Protein AF-X1NTI4-F1 (afdb_monomer_lite)

Organism: NCBI:txid412755

Structure (mmCIF, N/CA/C/O backbone):
data_AF-X1NTI4-F1
#
_entry.id   AF-X1NTI4-F1
#
loop_
_atom_site.group_PDB
_atom_site.id
_atom_site.type_symbol
_atom_site.label_atom_id
_atom_site.label_alt_id
_atom_site.label_comp_id
_atom_site.label_asym_id
_atom_site.label_entity_id
_atom_site.label_seq_id
_atom_site.pdbx_PDB_ins_code
_atom_site.Cartn_x
_atom_site.Cartn_y
_atom_site.Cartn_z
_atom_site.occupancy
_atom_site.B_iso_or_equiv
_atom_site.auth_seq_id
_atom_site.auth_comp_id
_atom_site.auth_asym_id
_atom_site.auth_atom_id
_atom_site.pdbx_PDB_model_num
ATOM 1 N N . MET A 1 1 ? -8.339 8.975 27.632 1.00 52.62 1 MET A N 1
ATOM 2 C CA . MET A 1 1 ? -8.937 9.213 26.294 1.00 52.62 1 MET A CA 1
ATOM 3 C C . MET A 1 1 ? -8.640 10.638 25.807 1.00 52.62 1 MET A C 1
ATOM 5 O O . MET A 1 1 ? -9.396 11.537 26.136 1.00 52.62 1 MET A O 1
ATOM 9 N N . LYS A 1 2 ? -7.557 10.871 25.044 1.00 55.66 2 LYS A N 1
ATOM 10 C CA . LYS A 1 2 ? -7.353 12.115 24.252 1.00 55.66 2 LYS A CA 1
ATOM 11 C C . LYS A 1 2 ? -6.677 11.883 22.882 1.00 55.66 2 LYS A C 1
ATOM 13 O O . LYS A 1 2 ? -6.464 12.829 22.139 1.00 55.66 2 LYS A O 1
ATOM 18 N N . ILE A 1 3 ? -6.396 10.628 22.502 1.00 59.41 3 ILE A N 1
ATOM 19 C CA . ILE A 1 3 ? -5.643 10.280 21.279 1.00 59.41 3 ILE A CA 1
ATOM 20 C C . ILE A 1 3 ? -6.343 10.752 19.988 1.00 59.41 3 ILE A C 1
ATOM 22 O O . ILE A 1 3 ? -5.694 11.196 19.048 1.00 59.41 3 ILE A O 1
ATOM 26 N N . ARG A 1 4 ? -7.685 10.728 19.963 1.00 61.25 4 ARG A N 1
ATOM 27 C CA . ARG A 1 4 ? -8.493 11.029 18.766 1.00 61.25 4 ARG A CA 1
ATOM 28 C C . ARG A 1 4 ? -8.397 12.497 18.334 1.00 61.25 4 ARG A C 1
ATOM 30 O O . ARG A 1 4 ? -8.528 12.793 17.152 1.00 61.25 4 ARG A O 1
ATOM 37 N N . THR A 1 5 ? -8.146 13.406 19.277 1.00 68.19 5 THR A N 1
ATOM 38 C CA . THR A 1 5 ? -8.023 14.843 18.997 1.00 68.19 5 THR A CA 1
ATOM 39 C C . THR A 1 5 ? -6.642 15.185 18.439 1.00 68.19 5 THR A C 1
ATOM 41 O O . THR A 1 5 ? -6.546 15.965 17.496 1.00 68.19 5 THR A O 1
ATOM 44 N N . TYR A 1 6 ? -5.583 14.547 18.948 1.00 73.50 6 TYR A N 1
ATOM 45 C CA . TYR A 1 6 ? -4.217 14.758 18.457 1.00 73.50 6 TYR A CA 1
ATOM 46 C C . TYR A 1 6 ? -4.008 14.198 17.044 1.00 73.50 6 TYR A C 1
ATOM 48 O O . TYR A 1 6 ? -3.340 14.835 16.235 1.00 73.50 6 TYR A O 1
ATOM 56 N N . LEU A 1 7 ? -4.644 13.066 16.711 1.00 78.81 7 LEU A N 1
ATOM 57 C CA . LEU A 1 7 ? -4.570 12.475 15.368 1.00 78.81 7 LEU A CA 1
ATOM 58 C C . LEU A 1 7 ? -5.095 13.417 14.279 1.00 78.81 7 LEU A C 1
ATOM 60 O O . LEU A 1 7 ? -4.473 13.5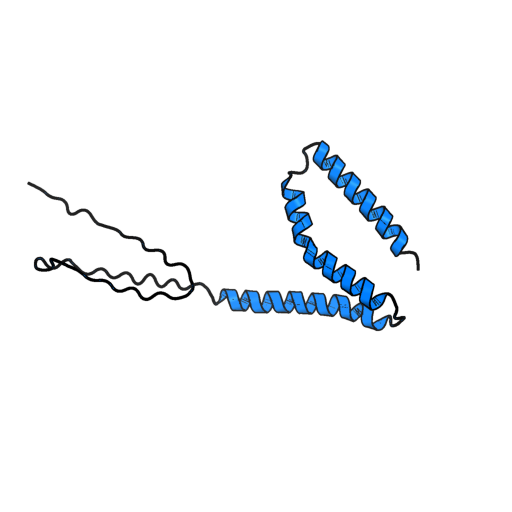41 13.229 1.00 78.81 7 LEU A O 1
ATOM 64 N N . ARG A 1 8 ? -6.198 14.134 14.536 1.00 79.69 8 ARG A N 1
ATOM 65 C CA . ARG A 1 8 ? -6.730 15.122 13.582 1.00 79.69 8 ARG A CA 1
ATOM 66 C C . ARG A 1 8 ? -5.741 16.256 13.317 1.00 79.69 8 ARG A C 1
ATOM 68 O O . ARG A 1 8 ? -5.551 16.624 12.164 1.00 79.69 8 ARG A O 1
ATOM 75 N N . GLY A 1 9 ? -5.102 16.777 14.365 1.00 84.00 9 GLY A N 1
ATOM 76 C CA . GLY A 1 9 ? -4.082 17.819 14.225 1.00 84.00 9 GLY A CA 1
ATOM 77 C C . GLY A 1 9 ? -2.861 17.331 13.445 1.00 84.00 9 GLY A C 1
ATOM 78 O O . GLY A 1 9 ? -2.423 17.998 12.514 1.00 84.00 9 GLY A O 1
ATOM 79 N N . ILE A 1 10 ? -2.368 16.132 13.764 1.00 85.94 10 ILE A N 1
ATOM 80 C CA . ILE A 1 10 ? -1.224 15.515 13.078 1.00 85.94 10 ILE A CA 1
ATOM 81 C C . ILE A 1 10 ? -1.498 15.299 11.586 1.00 85.94 10 ILE A C 1
ATOM 83 O O . ILE A 1 10 ? -0.628 15.590 10.771 1.00 85.94 10 ILE A O 1
ATOM 87 N N . ILE A 1 11 ? -2.699 14.844 11.213 1.00 85.00 11 ILE A N 1
ATOM 88 C CA . ILE A 1 11 ? -3.068 14.643 9.803 1.00 85.00 11 ILE A CA 1
ATOM 89 C C . ILE A 1 11 ? -3.032 15.969 9.033 1.00 85.00 11 ILE A C 1
ATOM 91 O O . ILE A 1 11 ? -2.499 16.012 7.928 1.00 85.00 11 ILE A O 1
ATOM 95 N N . ILE A 1 12 ? -3.551 17.054 9.617 1.00 88.31 12 ILE A N 1
ATOM 96 C CA . ILE A 1 12 ? -3.535 18.380 8.978 1.00 88.31 12 ILE A CA 1
ATOM 97 C C . ILE A 1 12 ? -2.101 18.898 8.828 1.00 88.31 12 ILE A C 1
ATOM 99 O O . ILE A 1 12 ? -1.750 19.416 7.771 1.00 88.31 12 ILE A O 1
ATOM 103 N N . ILE A 1 13 ? -1.264 18.726 9.855 1.00 89.56 13 ILE A N 1
ATOM 104 C CA . ILE A 1 13 ? 0.146 19.131 9.805 1.00 89.56 13 ILE A CA 1
ATOM 105 C C . ILE A 1 13 ? 0.887 18.352 8.710 1.00 89.56 13 ILE A C 1
ATOM 107 O O . ILE A 1 13 ? 1.548 18.965 7.875 1.00 89.56 13 ILE A O 1
ATOM 111 N N . LEU A 1 14 ? 0.741 17.023 8.665 1.00 86.94 14 LEU A N 1
ATOM 112 C CA . LEU A 1 14 ? 1.350 16.180 7.630 1.00 86.94 14 LEU A CA 1
ATOM 113 C C . LEU A 1 14 ? 0.895 16.586 6.227 1.00 86.94 14 LEU A C 1
ATOM 115 O O . LEU A 1 14 ? 1.723 16.722 5.328 1.00 86.94 14 LEU A O 1
ATOM 119 N N . LEU A 1 15 ? -0.403 16.832 6.046 1.00 88.94 15 LEU A N 1
ATOM 120 C CA . LEU A 1 15 ? -0.950 17.264 4.764 1.00 88.94 15 LEU A CA 1
ATOM 121 C C . LEU A 1 15 ? -0.382 18.625 4.334 1.00 88.94 15 LEU A C 1
ATOM 123 O O . LEU A 1 15 ? -0.017 18.795 3.173 1.00 88.94 15 LEU A O 1
ATOM 127 N N . GLY A 1 16 ? -0.252 19.571 5.269 1.00 89.62 16 GLY A N 1
ATOM 128 C CA . GLY A 1 16 ? 0.357 20.877 5.020 1.00 89.62 16 GLY A CA 1
ATOM 129 C C . GLY A 1 16 ? 1.830 20.782 4.618 1.00 89.62 16 GLY A C 1
ATOM 130 O O . GLY A 1 16 ? 2.249 21.444 3.672 1.00 89.62 16 GLY A O 1
ATOM 131 N N . VAL A 1 17 ? 2.603 19.914 5.277 1.00 90.81 17 VAL A N 1
ATOM 132 C CA . VAL A 1 17 ? 4.016 19.675 4.937 1.00 90.81 17 VAL A CA 1
ATOM 133 C C . VAL A 1 17 ? 4.156 19.060 3.542 1.00 90.81 17 VAL A C 1
ATOM 135 O O . VAL A 1 17 ? 4.994 19.511 2.762 1.00 90.81 17 VAL A O 1
ATOM 138 N N . ILE A 1 18 ? 3.317 18.078 3.194 1.00 85.25 18 ILE A N 1
ATOM 139 C CA . ILE A 1 18 ? 3.320 17.443 1.864 1.00 85.25 18 ILE A CA 1
ATOM 140 C C . ILE A 1 18 ? 2.958 18.462 0.775 1.00 85.25 18 ILE A C 1
ATOM 142 O O . ILE A 1 18 ? 3.631 18.532 -0.253 1.00 85.25 18 ILE A O 1
ATOM 146 N N . LEU A 1 19 ? 1.934 19.288 1.008 1.00 86.88 19 LEU A N 1
ATOM 147 C CA . LEU A 1 19 ? 1.536 20.353 0.082 1.00 86.88 19 LEU A CA 1
ATOM 148 C C . LEU A 1 19 ? 2.645 21.390 -0.116 1.00 86.88 19 LEU A C 1
ATOM 150 O O . LEU A 1 19 ? 2.906 21.797 -1.249 1.00 86.88 19 LEU A O 1
ATOM 154 N N . LEU A 1 20 ? 3.322 21.782 0.963 1.00 90.62 20 LEU A N 1
ATOM 155 C CA . LEU A 1 20 ? 4.431 22.728 0.909 1.00 90.62 20 LEU A CA 1
ATOM 156 C C . LEU A 1 20 ? 5.620 22.151 0.126 1.00 90.62 20 LEU A C 1
ATOM 158 O O . LEU A 1 20 ? 6.140 22.800 -0.778 1.00 90.62 20 LEU A O 1
ATOM 162 N N . ALA A 1 21 ? 6.007 20.905 0.404 1.00 85.50 21 ALA A N 1
ATOM 163 C CA . ALA A 1 21 ? 7.083 20.223 -0.314 1.00 85.50 21 ALA A CA 1
ATOM 164 C C . ALA A 1 21 ? 6.756 19.994 -1.804 1.00 85.50 21 ALA A C 1
ATOM 166 O O . ALA A 1 21 ? 7.642 20.070 -2.656 1.00 85.50 21 ALA A O 1
ATOM 167 N N . ASN A 1 22 ? 5.482 19.786 -2.145 1.00 84.06 22 ASN A N 1
ATOM 168 C CA . ASN A 1 22 ? 5.028 19.740 -3.533 1.00 84.06 22 ASN A CA 1
ATOM 169 C C . ASN A 1 22 ? 5.094 21.119 -4.221 1.00 84.06 22 ASN A C 1
ATOM 171 O O . ASN A 1 22 ? 5.446 21.210 -5.397 1.00 84.06 22 ASN A O 1
ATOM 175 N N . ASN A 1 23 ? 4.798 22.206 -3.498 1.00 86.81 23 ASN A N 1
ATOM 176 C CA . ASN A 1 23 ? 4.916 23.568 -4.027 1.00 86.81 23 ASN A CA 1
ATOM 177 C C . ASN A 1 23 ? 6.370 23.927 -4.377 1.00 86.81 23 ASN A C 1
ATOM 179 O O . ASN A 1 23 ? 6.613 24.504 -5.432 1.00 86.81 23 ASN A O 1
ATOM 183 N N . PHE A 1 24 ? 7.334 23.482 -3.569 1.00 89.06 24 PHE A N 1
ATOM 184 C CA . PHE A 1 24 ? 8.764 23.626 -3.860 1.00 89.06 24 PHE A CA 1
ATOM 185 C C . PHE A 1 24 ? 9.287 22.686 -4.964 1.00 89.06 24 PHE A C 1
ATOM 187 O O . PHE A 1 24 ? 10.492 22.644 -5.194 1.00 89.06 24 PHE A O 1
ATOM 194 N N . GLN A 1 25 ? 8.414 21.917 -5.633 1.00 81.00 25 GLN A N 1
ATOM 195 C CA . GLN A 1 25 ? 8.782 20.901 -6.634 1.00 81.00 25 GLN A CA 1
ATOM 196 C C . GLN A 1 25 ? 9.758 19.832 -6.098 1.00 81.00 25 GLN A C 1
ATOM 198 O O . GLN A 1 25 ? 10.406 19.131 -6.870 1.00 81.00 25 GLN A O 1
ATOM 203 N N . ILE A 1 26 ? 9.849 19.681 -4.771 1.00 81.81 26 ILE A N 1
ATOM 204 C CA . ILE A 1 26 ? 10.695 18.675 -4.111 1.00 81.81 26 ILE A CA 1
ATOM 205 C C . ILE A 1 26 ? 10.051 17.289 -4.240 1.00 81.81 26 ILE A C 1
ATOM 207 O O . ILE A 1 26 ? 10.742 16.284 -4.388 1.00 81.81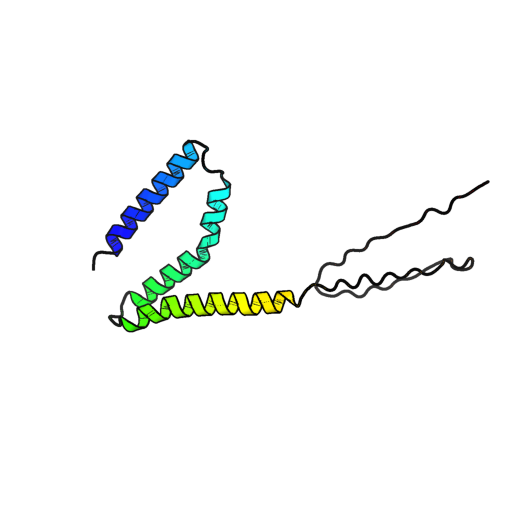 26 ILE A O 1
ATOM 211 N N . LEU A 1 27 ? 8.718 17.230 -4.187 1.00 77.50 27 LEU A N 1
ATOM 212 C CA . LEU A 1 27 ? 7.947 16.003 -4.365 1.00 77.50 27 LEU A CA 1
ATOM 213 C C . LEU A 1 27 ? 7.384 15.942 -5.784 1.00 77.50 27 LEU A C 1
ATOM 215 O O . LEU A 1 27 ? 6.742 16.883 -6.247 1.00 77.50 27 LEU A O 1
ATOM 219 N N . SER A 1 28 ? 7.594 14.810 -6.458 1.00 77.75 28 SER A N 1
ATOM 220 C CA . SER A 1 28 ? 6.949 14.547 -7.741 1.00 77.75 28 SER A CA 1
ATOM 221 C C . SER A 1 28 ? 5.466 14.237 -7.536 1.00 77.75 28 SER A C 1
ATOM 223 O O . SER A 1 28 ? 5.048 13.701 -6.505 1.00 77.75 28 SER A O 1
ATOM 225 N N . TRP A 1 29 ? 4.663 14.492 -8.568 1.00 79.31 29 TRP A N 1
ATOM 226 C CA . TRP A 1 29 ? 3.233 14.174 -8.564 1.00 79.31 29 TRP A CA 1
ATOM 227 C C . TRP A 1 29 ? 2.945 12.673 -8.344 1.00 79.31 29 TRP A C 1
ATOM 229 O O . TRP A 1 29 ? 1.859 12.306 -7.898 1.00 79.31 29 TRP A O 1
ATOM 239 N N . GLY A 1 30 ? 3.940 11.802 -8.563 1.00 79.62 30 GLY A N 1
ATOM 240 C CA . GLY A 1 30 ? 3.860 10.365 -8.290 1.00 79.62 30 GLY A CA 1
ATOM 241 C C . GLY A 1 30 ? 3.713 10.008 -6.806 1.00 79.62 30 GLY A C 1
ATOM 242 O O . GLY A 1 30 ? 3.159 8.958 -6.489 1.00 79.62 30 GLY A O 1
ATOM 243 N N . VAL A 1 31 ? 4.117 10.886 -5.884 1.00 80.81 31 VAL A N 1
ATOM 244 C CA . VAL A 1 31 ? 3.983 10.646 -4.435 1.00 80.81 31 VAL A CA 1
ATOM 245 C C . VAL A 1 31 ? 2.514 10.526 -4.021 1.00 80.81 31 VAL A C 1
ATOM 247 O O . VAL A 1 31 ? 2.183 9.703 -3.171 1.00 80.81 31 VAL A O 1
ATOM 250 N N . TRP A 1 32 ? 1.608 11.270 -4.662 1.00 82.81 32 TRP A N 1
ATOM 251 C CA . TRP A 1 32 ? 0.167 11.151 -4.413 1.00 82.81 32 TRP A CA 1
ATOM 252 C C . TRP A 1 32 ? -0.375 9.780 -4.806 1.00 82.81 32 TRP A C 1
ATOM 254 O O . TRP A 1 32 ? -1.212 9.230 -4.095 1.00 82.81 32 TRP A O 1
ATOM 264 N N . TYR A 1 33 ? 0.130 9.204 -5.899 1.00 83.25 33 TYR A N 1
ATOM 265 C CA . TYR A 1 33 ? -0.247 7.859 -6.321 1.00 83.25 33 TYR A CA 1
ATOM 266 C C . TYR A 1 33 ? 0.233 6.809 -5.314 1.00 83.25 33 TYR A C 1
ATOM 268 O O . TYR A 1 33 ? -0.544 5.944 -4.915 1.00 83.25 33 TYR A O 1
ATOM 276 N N . GLU A 1 34 ? 1.476 6.924 -4.840 1.00 82.38 34 GLU A N 1
ATOM 277 C CA . GLU A 1 34 ? 2.011 6.032 -3.807 1.00 82.38 34 GLU A CA 1
ATOM 278 C C . GLU A 1 34 ? 1.244 6.152 -2.484 1.00 82.38 34 GLU A C 1
ATOM 280 O O . GLU A 1 34 ? 0.898 5.136 -1.889 1.00 82.38 34 GLU A O 1
ATOM 285 N N . LEU A 1 35 ? 0.890 7.366 -2.048 1.00 82.69 35 LEU A N 1
ATOM 286 C CA . LEU A 1 35 ? 0.058 7.576 -0.857 1.00 82.69 35 LEU A CA 1
ATOM 287 C C . LEU A 1 35 ? -1.341 6.974 -1.020 1.00 82.69 35 LEU A C 1
ATOM 289 O O . LEU A 1 35 ? -1.850 6.329 -0.101 1.00 82.69 35 LEU A O 1
ATOM 293 N N . LEU A 1 36 ? -1.954 7.146 -2.193 1.00 85.94 36 LEU A N 1
ATOM 294 C CA . LEU A 1 36 ? -3.265 6.580 -2.482 1.00 85.94 36 LEU A CA 1
ATOM 295 C C . LEU A 1 36 ? -3.241 5.052 -2.477 1.00 85.94 36 LEU A C 1
ATOM 297 O O . LEU A 1 36 ? -4.227 4.480 -2.033 1.00 85.94 36 LEU A O 1
ATOM 301 N N . LYS A 1 37 ? -2.144 4.373 -2.847 1.00 87.50 37 LYS A N 1
ATOM 302 C CA . LYS A 1 37 ? -2.041 2.899 -2.739 1.00 87.50 37 LYS A CA 1
ATOM 303 C C . LYS A 1 37 ? -2.258 2.370 -1.318 1.00 87.50 37 LYS A C 1
ATOM 305 O O . LYS A 1 37 ? -2.654 1.218 -1.167 1.00 87.50 37 LYS A O 1
ATOM 310 N N . PHE A 1 38 ? -2.051 3.188 -0.284 1.00 82.12 38 PHE A N 1
ATOM 311 C CA . PHE A 1 38 ? -2.316 2.812 1.108 1.00 82.12 38 PHE A CA 1
ATOM 312 C C . PHE A 1 38 ? -3.800 2.919 1.505 1.00 82.12 38 PHE A C 1
ATOM 314 O O . PHE A 1 38 ? -4.144 2.651 2.659 1.00 82.12 38 PHE A O 1
ATOM 321 N N . TRP A 1 39 ? -4.709 3.233 0.573 1.00 88.12 39 TRP A N 1
ATOM 322 C CA . TRP A 1 39 ? -6.156 3.238 0.817 1.00 88.12 39 TRP A CA 1
ATOM 323 C C . TRP A 1 39 ? -6.706 1.956 1.485 1.00 88.12 39 TRP A C 1
ATOM 325 O O . TRP A 1 39 ? -7.551 2.103 2.373 1.00 88.12 39 TRP A O 1
ATOM 335 N N . PRO A 1 40 ? -6.233 0.720 1.187 1.00 82.00 40 PRO A N 1
ATOM 336 C CA . PRO A 1 40 ? -6.743 -0.481 1.849 1.00 82.00 40 PRO A CA 1
ATOM 337 C C . PRO A 1 40 ? -6.405 -0.481 3.341 1.00 82.00 40 PRO A C 1
ATOM 339 O O . PRO A 1 40 ? -7.226 -0.863 4.168 1.00 82.00 40 PRO A O 1
ATOM 342 N N . VAL A 1 41 ? -5.219 0.018 3.701 1.00 85.44 41 VAL A N 1
ATOM 343 C CA . VAL A 1 41 ? -4.773 0.142 5.096 1.00 85.44 41 VAL A CA 1
ATOM 344 C C . VAL A 1 41 ? -5.637 1.154 5.843 1.00 85.44 41 VAL A C 1
ATOM 346 O O . VAL A 1 41 ? -6.039 0.900 6.977 1.00 85.44 41 VAL A O 1
ATOM 349 N N . ILE A 1 42 ? -5.977 2.274 5.196 1.00 81.12 42 ILE A N 1
ATOM 350 C CA . ILE A 1 42 ? -6.882 3.281 5.765 1.00 81.12 42 ILE A CA 1
ATOM 351 C C . ILE A 1 42 ? -8.266 2.667 6.015 1.00 81.12 42 ILE A C 1
ATOM 353 O O . ILE A 1 42 ? -8.819 2.851 7.098 1.00 81.12 42 ILE A O 1
ATOM 357 N N . LEU A 1 43 ? -8.812 1.894 5.069 1.00 85.19 43 LEU A N 1
ATOM 358 C CA . LEU A 1 43 ? -10.097 1.212 5.255 1.00 85.19 43 LEU A CA 1
ATOM 359 C C . LEU A 1 43 ? -10.063 0.172 6.375 1.00 85.19 43 LEU A C 1
ATOM 361 O O . LEU A 1 43 ? -11.001 0.115 7.168 1.00 85.19 43 LEU A O 1
ATOM 365 N N . ILE A 1 44 ? -8.986 -0.609 6.480 1.00 82.00 44 ILE A N 1
ATOM 366 C CA . ILE A 1 44 ? -8.793 -1.567 7.575 1.00 82.00 44 ILE A CA 1
ATOM 367 C C . ILE A 1 44 ? -8.758 -0.823 8.916 1.00 82.00 44 ILE A C 1
ATOM 369 O O . ILE A 1 44 ? -9.488 -1.185 9.837 1.00 82.00 44 ILE A O 1
ATOM 373 N N . ALA A 1 45 ? -7.986 0.262 9.017 1.00 77.25 45 ALA A N 1
ATOM 374 C CA . ALA A 1 45 ? -7.895 1.070 10.231 1.00 77.25 45 ALA A CA 1
ATOM 375 C C . ALA A 1 45 ? -9.247 1.693 10.624 1.00 77.25 45 ALA A C 1
ATOM 377 O O . ALA A 1 45 ? -9.613 1.679 11.800 1.00 77.25 45 ALA A O 1
ATOM 378 N N . VAL A 1 46 ? -10.011 2.196 9.650 1.00 79.44 46 VAL A N 1
ATOM 379 C CA . VAL A 1 46 ? -11.361 2.738 9.872 1.00 79.44 46 VAL A CA 1
ATOM 380 C C . VAL A 1 46 ? -12.338 1.640 10.294 1.00 79.44 46 VAL A C 1
ATOM 382 O O . VAL A 1 46 ? -13.108 1.846 11.231 1.00 79.44 46 VAL A O 1
ATOM 385 N N . GLY A 1 47 ? -12.296 0.470 9.653 1.00 79.38 47 GLY A N 1
ATOM 386 C CA . GLY A 1 47 ? -13.124 -0.682 10.016 1.00 79.38 47 GLY A CA 1
ATOM 387 C C . GLY A 1 47 ? -12.853 -1.153 11.443 1.00 79.38 47 GLY A C 1
ATOM 388 O O . GLY A 1 47 ? -13.784 -1.399 12.208 1.00 79.38 47 GLY A O 1
ATOM 389 N N . ILE A 1 48 ? -11.582 -1.176 11.839 1.00 76.38 48 ILE A N 1
ATOM 390 C CA . ILE A 1 48 ? -11.152 -1.474 13.207 1.00 76.38 48 ILE A CA 1
ATOM 391 C C . ILE A 1 48 ? -11.659 -0.393 14.176 1.00 76.38 48 ILE A C 1
ATOM 393 O O . ILE A 1 48 ? -12.317 -0.743 15.155 1.00 76.38 48 ILE A O 1
ATOM 397 N N . ASP A 1 49 ? -11.449 0.906 13.913 1.00 72.56 49 ASP A N 1
ATOM 398 C CA . ASP A 1 49 ? -11.966 1.982 14.789 1.00 72.56 49 ASP A CA 1
ATOM 399 C C . ASP A 1 49 ? -13.489 1.882 14.951 1.00 72.56 49 ASP A C 1
ATOM 401 O O . ASP A 1 49 ? -14.000 2.089 16.049 1.00 72.56 49 ASP A O 1
ATOM 405 N N . LEU A 1 50 ? -14.214 1.506 13.890 1.00 76.19 50 LEU A N 1
ATOM 406 C CA . LEU A 1 50 ? -15.668 1.354 13.910 1.00 76.19 50 LEU A CA 1
ATOM 407 C C . LEU A 1 50 ? -16.122 0.174 14.779 1.00 76.19 50 LEU A C 1
ATOM 409 O O . LEU A 1 50 ? -17.035 0.340 15.592 1.00 76.19 50 LEU A O 1
ATOM 413 N N . ILE A 1 51 ? -15.471 -0.986 14.649 1.00 72.81 51 ILE A N 1
ATOM 414 C CA . ILE A 1 51 ? -15.762 -2.191 15.444 1.00 72.81 51 ILE A CA 1
ATOM 415 C C . ILE A 1 51 ? -15.437 -1.949 16.927 1.00 72.81 51 ILE A C 1
ATOM 417 O O . ILE A 1 51 ? -16.217 -2.310 17.811 1.00 72.81 51 ILE A O 1
ATOM 421 N N . PHE A 1 52 ? -14.319 -1.281 17.217 1.00 64.56 52 PHE A N 1
ATOM 422 C CA . PHE A 1 52 ? -13.844 -1.052 18.586 1.00 64.56 52 PHE A CA 1
ATOM 423 C C . PHE A 1 52 ? -14.388 0.215 19.244 1.00 64.56 52 PHE A C 1
ATOM 425 O O . PHE A 1 52 ? -14.168 0.429 20.436 1.00 64.56 52 PHE A O 1
ATOM 432 N N . ARG A 1 53 ? -15.179 1.021 18.525 1.00 62.25 53 ARG A N 1
ATOM 433 C CA . ARG A 1 53 ? -15.746 2.278 19.033 1.00 62.25 53 ARG A CA 1
ATOM 434 C C . ARG A 1 53 ? -16.611 2.113 20.288 1.00 62.25 53 ARG A C 1
ATOM 436 O O . ARG A 1 53 ? -16.842 3.099 20.986 1.00 62.25 53 ARG A O 1
ATOM 443 N N . LYS A 1 54 ? -17.123 0.905 20.554 1.00 58.53 54 LYS A N 1
ATOM 444 C CA . LYS A 1 54 ? -18.130 0.644 21.597 1.00 58.53 54 LYS A CA 1
ATOM 445 C C . LYS A 1 54 ? -17.732 -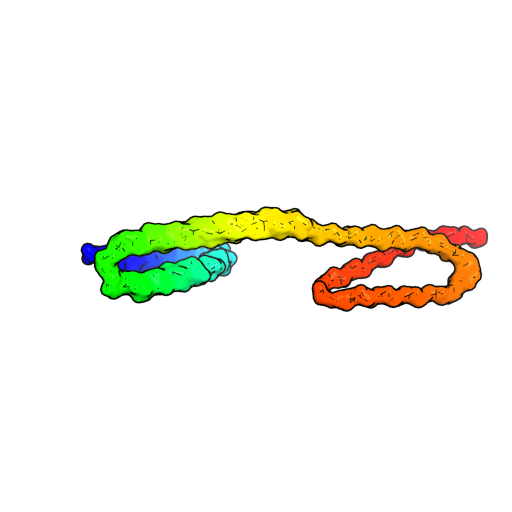0.390 22.661 1.00 58.53 54 LYS A C 1
ATOM 447 O O . LYS A 1 54 ? -18.508 -0.590 23.588 1.00 58.53 54 LYS A O 1
ATOM 452 N N . SER A 1 55 ? -16.567 -1.037 22.561 1.00 52.91 55 SER A N 1
ATOM 453 C CA . SER A 1 55 ? -16.182 -2.132 23.468 1.00 52.91 55 SER A CA 1
ATOM 454 C C . SER A 1 55 ? -15.014 -1.745 24.378 1.00 52.91 55 SER A C 1
ATOM 456 O O . SER A 1 55 ? -13.949 -1.375 23.892 1.00 52.91 55 SER A O 1
ATOM 458 N N . SER A 1 56 ? -15.187 -1.865 25.701 1.00 56.94 56 SER A N 1
ATOM 459 C CA . SER A 1 56 ? -14.127 -1.663 26.707 1.00 56.94 56 SER A CA 1
ATOM 460 C C . SER A 1 56 ? -13.238 -2.905 26.900 1.00 56.94 56 SER A C 1
ATOM 462 O O . SER A 1 56 ? -12.767 -3.176 28.004 1.00 56.94 56 SER A O 1
ATOM 464 N N . LEU A 1 57 ? -13.042 -3.704 25.852 1.00 56.41 57 LEU A N 1
ATOM 465 C CA . LEU A 1 57 ? -12.243 -4.926 25.912 1.00 56.41 57 LEU A CA 1
ATOM 466 C C . LEU A 1 57 ? -10.858 -4.661 25.320 1.00 56.41 57 LEU A C 1
ATOM 468 O O . LEU A 1 57 ? -10.594 -4.948 24.154 1.00 56.41 57 LEU A O 1
ATOM 472 N N . SER A 1 58 ? -9.962 -4.137 26.161 1.00 57.19 58 SER A N 1
ATOM 473 C CA . SER A 1 58 ? -8.551 -3.863 25.841 1.00 57.19 58 SER A CA 1
ATOM 474 C C . SER A 1 58 ? -7.790 -5.073 25.272 1.00 57.19 58 SER A C 1
ATOM 476 O O . SER A 1 58 ? -6.776 -4.902 24.605 1.00 57.19 58 SER A O 1
ATOM 478 N N . PHE A 1 59 ? -8.283 -6.299 25.483 1.00 57.72 59 PHE A N 1
ATOM 479 C CA . PHE A 1 59 ? -7.680 -7.528 24.958 1.00 57.72 59 PHE A CA 1
ATOM 480 C C . PHE A 1 59 ? -7.802 -7.670 23.428 1.00 57.72 59 PHE A C 1
ATOM 482 O O . PHE A 1 59 ? -6.870 -8.147 22.783 1.00 57.72 59 PHE A O 1
ATOM 489 N N . LEU A 1 60 ? -8.891 -7.197 22.804 1.00 56.19 60 LEU A N 1
ATOM 490 C CA . LEU A 1 60 ? -9.035 -7.288 21.340 1.00 56.19 60 LEU A CA 1
ATOM 491 C C . LEU A 1 60 ? -8.152 -6.275 20.589 1.00 56.19 60 LEU A C 1
ATOM 493 O O . LEU A 1 60 ? -7.949 -6.407 19.382 1.00 56.19 60 LEU A O 1
ATOM 497 N N . GLN A 1 61 ? -7.569 -5.301 21.290 1.00 60.53 61 GLN A N 1
ATOM 498 C CA . GLN A 1 61 ? -6.646 -4.331 20.702 1.00 60.53 61 GLN A CA 1
ATOM 499 C C . GLN A 1 61 ? -5.352 -4.995 20.191 1.00 60.53 61 GLN A C 1
ATOM 501 O O . GLN A 1 61 ? -4.716 -4.461 19.288 1.00 60.53 61 GLN A O 1
ATOM 506 N N . ILE A 1 62 ? -5.010 -6.181 20.715 1.00 65.19 62 ILE A N 1
ATOM 507 C CA . ILE A 1 62 ? -3.885 -7.030 20.279 1.00 65.19 62 ILE A CA 1
ATOM 508 C C . ILE A 1 62 ? -4.283 -7.950 19.115 1.00 65.19 62 ILE A C 1
ATOM 510 O O . ILE A 1 62 ? -3.439 -8.332 18.307 1.00 65.19 62 ILE A O 1
ATOM 514 N N . LEU A 1 63 ? -5.575 -8.255 18.962 1.00 71.19 63 LEU A N 1
ATOM 515 C CA . LEU A 1 63 ? -6.063 -9.083 17.860 1.00 71.19 63 LEU A CA 1
ATOM 516 C C . LEU A 1 63 ? -5.911 -8.366 16.511 1.00 71.19 63 LEU A C 1
ATOM 518 O O . LEU A 1 63 ? -5.598 -8.996 15.510 1.00 71.19 63 LEU A O 1
ATOM 522 N N . SER A 1 64 ? -6.059 -7.039 16.499 1.00 63.72 64 SER A N 1
ATOM 523 C CA . SER A 1 64 ? -5.844 -6.198 15.315 1.00 63.72 64 SER A CA 1
ATOM 524 C C . SER A 1 64 ? -4.424 -6.324 14.725 1.00 63.72 64 SER A C 1
ATOM 526 O O . SER A 1 64 ? -4.305 -6.759 13.577 1.00 63.72 64 SER A O 1
ATOM 528 N N . PRO A 1 65 ? -3.332 -6.039 15.468 1.00 74.62 65 PRO A N 1
ATOM 529 C CA . PRO A 1 65 ? -1.985 -6.237 14.947 1.00 74.62 65 PRO A CA 1
ATOM 530 C C . PRO A 1 65 ? -1.702 -7.712 14.643 1.00 74.62 65 PRO A C 1
ATOM 532 O O . PRO A 1 65 ? -0.997 -7.989 13.680 1.00 74.62 65 PRO A O 1
ATOM 535 N N . LEU A 1 66 ? -2.290 -8.660 15.383 1.00 81.19 66 LEU A N 1
ATOM 536 C CA . LEU A 1 66 ? -2.132 -10.089 15.105 1.00 81.19 66 LEU A CA 1
ATOM 537 C C . LEU A 1 66 ? -2.730 -10.490 13.747 1.00 81.19 66 LEU A C 1
ATOM 539 O O . LEU A 1 66 ? -2.094 -11.225 12.998 1.00 81.19 66 LEU A O 1
ATOM 543 N N . VAL A 1 67 ? -3.913 -9.975 13.398 1.00 82.56 67 VAL A N 1
ATOM 544 C CA . VAL A 1 67 ? -4.551 -10.206 12.091 1.00 82.56 67 VAL A CA 1
ATOM 545 C C . VAL A 1 67 ? -3.741 -9.562 10.971 1.00 82.56 67 VAL A C 1
ATOM 547 O O . VAL A 1 67 ? -3.574 -10.173 9.920 1.00 82.56 67 VAL A O 1
ATOM 550 N N . ILE A 1 68 ? -3.185 -8.369 11.196 1.00 76.94 68 ILE A N 1
ATOM 551 C CA . ILE A 1 68 ? -2.302 -7.707 10.225 1.00 76.94 68 ILE A CA 1
ATOM 552 C C . ILE A 1 68 ? -1.029 -8.538 10.007 1.00 76.94 68 ILE A C 1
ATOM 554 O O . ILE A 1 68 ? -0.655 -8.788 8.865 1.00 76.94 68 ILE A O 1
ATOM 558 N N . ILE A 1 69 ? -0.395 -9.025 11.078 1.00 85.88 69 ILE A N 1
ATOM 559 C CA . ILE A 1 69 ? 0.791 -9.892 10.999 1.00 85.88 69 ILE A CA 1
ATOM 560 C C . ILE A 1 69 ? 0.455 -11.216 10.300 1.00 85.88 69 ILE A C 1
ATOM 562 O O . ILE A 1 69 ? 1.214 -11.649 9.437 1.00 85.88 69 ILE A O 1
ATOM 566 N N . ALA A 1 70 ? -0.682 -11.838 10.617 1.00 88.06 70 ALA A N 1
ATOM 567 C CA . ALA A 1 70 ? -1.133 -13.071 9.975 1.00 88.06 70 ALA A CA 1
ATOM 568 C C . ALA A 1 70 ? -1.451 -12.865 8.485 1.00 88.06 70 ALA A C 1
ATOM 570 O O . ALA A 1 70 ? -1.097 -13.707 7.664 1.00 88.06 70 ALA A O 1
ATOM 571 N N . ALA A 1 71 ? -2.057 -11.733 8.118 1.00 85.31 71 ALA A N 1
ATOM 572 C CA . ALA A 1 71 ? -2.325 -11.376 6.729 1.00 85.31 71 ALA A CA 1
ATOM 573 C C . ALA A 1 71 ? -1.027 -11.124 5.948 1.00 85.31 71 ALA A C 1
ATOM 575 O O . ALA A 1 71 ? -0.887 -11.614 4.831 1.00 85.31 71 ALA A O 1
ATOM 576 N N . ILE A 1 72 ? -0.055 -10.422 6.545 1.00 85.75 72 ILE A N 1
ATOM 577 C CA . ILE A 1 72 ? 1.271 -10.202 5.947 1.00 85.75 72 ILE A CA 1
ATOM 578 C C . ILE A 1 72 ? 2.017 -11.535 5.802 1.00 85.75 72 ILE A C 1
ATOM 580 O O . ILE A 1 72 ? 2.516 -11.840 4.723 1.00 85.75 72 ILE A O 1
ATOM 584 N N . GLY A 1 73 ? 2.060 -12.354 6.855 1.00 88.94 73 GLY A N 1
ATOM 585 C CA . GLY A 1 73 ? 2.710 -13.666 6.836 1.00 88.94 73 GLY A CA 1
ATOM 586 C C . GLY A 1 73 ? 2.075 -14.619 5.823 1.00 88.94 73 GLY A C 1
ATOM 587 O O . GLY A 1 73 ? 2.789 -15.272 5.067 1.00 88.94 73 GLY A O 1
ATOM 588 N N . GLY A 1 74 ? 0.742 -14.641 5.746 1.00 86.44 74 GLY A N 1
ATOM 589 C CA . GLY A 1 74 ? -0.004 -15.403 4.747 1.00 86.44 74 GLY A CA 1
ATOM 590 C C . GLY A 1 74 ? 0.259 -14.913 3.325 1.00 86.44 74 GLY A C 1
ATOM 591 O O . GLY A 1 74 ? 0.532 -15.723 2.447 1.00 86.44 74 GLY A O 1
ATOM 592 N N . ALA A 1 75 ? 0.268 -13.598 3.098 1.00 81.19 75 ALA A N 1
ATOM 593 C CA . ALA A 1 75 ? 0.592 -13.024 1.794 1.00 81.19 75 ALA A CA 1
ATOM 594 C C . ALA A 1 75 ? 2.032 -13.342 1.360 1.00 81.19 75 ALA A C 1
ATOM 596 O O . ALA A 1 75 ? 2.257 -13.640 0.192 1.00 81.19 75 ALA A O 1
ATOM 597 N N . ILE A 1 76 ? 3.001 -13.331 2.283 1.0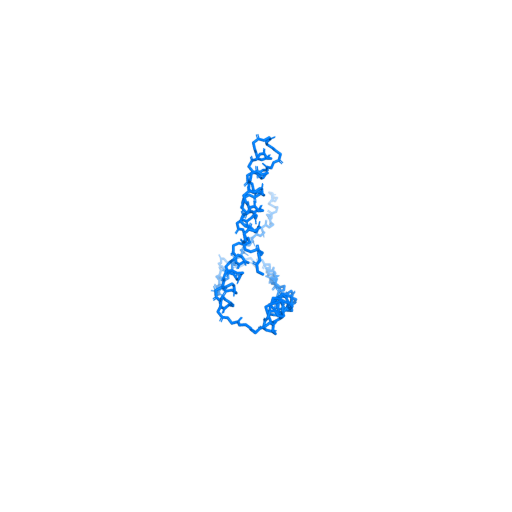0 84.25 76 ILE A N 1
ATOM 598 C CA . ILE A 1 76 ? 4.389 -13.727 1.999 1.00 84.25 76 ILE A CA 1
ATOM 599 C C . ILE A 1 76 ? 4.471 -15.227 1.699 1.00 84.25 76 ILE A C 1
ATOM 601 O O . ILE A 1 76 ? 5.117 -15.611 0.729 1.00 84.25 76 ILE A O 1
ATOM 605 N N . TYR A 1 77 ? 3.808 -16.073 2.490 1.00 84.00 77 TYR A N 1
ATOM 606 C CA . TYR A 1 77 ? 3.778 -17.522 2.275 1.00 84.00 77 TYR A CA 1
ATOM 607 C C . TYR A 1 77 ? 3.172 -17.886 0.913 1.00 84.00 77 TYR A C 1
ATOM 609 O O . TYR A 1 77 ? 3.760 -18.664 0.164 1.00 84.00 77 TYR A O 1
ATOM 617 N N . LEU A 1 78 ? 2.041 -17.269 0.562 1.00 76.31 78 LEU A N 1
ATOM 618 C CA . LEU A 1 78 ? 1.391 -17.454 -0.735 1.00 76.31 78 LEU A CA 1
ATOM 619 C C . LEU A 1 78 ? 2.225 -16.862 -1.879 1.00 76.31 78 LEU A C 1
ATOM 621 O O . LEU A 1 78 ? 2.380 -17.510 -2.901 1.00 76.31 78 LEU A O 1
ATOM 625 N N . SER A 1 79 ? 2.854 -15.699 -1.688 1.00 69.25 79 SER A N 1
ATOM 626 C CA . SER A 1 79 ? 3.763 -15.101 -2.678 1.00 69.25 79 SER A CA 1
ATOM 627 C C . SER A 1 79 ? 4.989 -15.979 -2.943 1.00 69.25 79 SER A C 1
ATOM 629 O O . SER A 1 79 ? 5.401 -16.123 -4.088 1.00 69.25 79 SER A O 1
ATOM 631 N N . GLN A 1 80 ? 5.553 -16.618 -1.913 1.00 64.12 80 GLN A N 1
ATOM 632 C CA . GLN A 1 80 ? 6.632 -17.602 -2.060 1.00 64.12 80 GLN A CA 1
ATOM 633 C C . GLN A 1 80 ? 6.140 -18.874 -2.771 1.00 64.12 80 GLN A C 1
ATOM 635 O O . GLN A 1 80 ? 6.890 -19.452 -3.553 1.00 64.12 80 GLN A O 1
ATOM 640 N N . ALA A 1 81 ? 4.886 -19.285 -2.551 1.00 60.28 81 ALA A N 1
ATOM 641 C CA . ALA A 1 81 ? 4.260 -20.373 -3.304 1.00 60.28 81 ALA A CA 1
ATOM 642 C C . ALA A 1 81 ? 4.025 -19.991 -4.781 1.00 60.28 81 ALA A C 1
ATOM 644 O O . ALA A 1 81 ? 4.249 -20.812 -5.667 1.00 60.28 81 ALA A O 1
ATOM 645 N N . ASP A 1 82 ? 3.692 -18.730 -5.065 1.00 50.50 82 ASP A N 1
ATOM 646 C CA . ASP A 1 82 ? 3.567 -18.188 -6.424 1.00 50.50 82 ASP A CA 1
ATOM 647 C C . ASP A 1 82 ? 4.927 -17.967 -7.111 1.00 50.50 82 ASP A C 1
ATOM 649 O O . ASP A 1 82 ? 4.994 -17.948 -8.337 1.00 50.50 82 ASP A O 1
ATOM 653 N N . ARG A 1 83 ? 6.046 -17.874 -6.371 1.00 51.81 83 ARG A N 1
ATOM 654 C CA . ARG A 1 83 ? 7.398 -17.921 -6.973 1.00 51.81 83 ARG A CA 1
ATOM 655 C C . ARG A 1 83 ? 7.733 -19.289 -7.572 1.00 51.81 83 ARG A C 1
ATOM 657 O O . ARG A 1 83 ? 8.654 -19.357 -8.378 1.00 51.81 83 ARG A O 1
ATOM 664 N N . ALA A 1 84 ? 6.996 -20.347 -7.220 1.00 50.12 84 ALA A N 1
ATOM 665 C CA . ALA A 1 84 ? 7.060 -21.634 -7.917 1.00 50.12 84 ALA A CA 1
ATOM 666 C C . ALA A 1 84 ? 6.171 -21.672 -9.178 1.00 50.12 84 ALA A C 1
ATOM 668 O O . ALA A 1 84 ? 6.369 -22.535 -10.029 1.00 50.12 84 ALA A O 1
ATOM 669 N N . TYR A 1 85 ? 5.266 -20.701 -9.357 1.00 45.84 85 TYR A N 1
ATOM 670 C CA . TYR A 1 85 ? 4.703 -20.335 -10.659 1.00 45.84 85 TYR A CA 1
ATOM 671 C C . TYR A 1 85 ? 5.641 -19.343 -11.358 1.00 45.84 85 TYR A C 1
ATOM 673 O O . TYR A 1 85 ? 5.250 -18.284 -11.854 1.00 45.84 85 TYR A O 1
ATOM 681 N N . GLU A 1 86 ? 6.917 -19.713 -11.462 1.00 48.84 86 GLU A N 1
ATOM 682 C CA . GLU A 1 86 ? 7.649 -19.340 -12.659 1.00 48.84 86 GLU A CA 1
ATOM 683 C C . GLU A 1 86 ? 6.798 -19.893 -13.802 1.00 48.84 86 GLU A C 1
ATOM 685 O O . GLU A 1 86 ? 6.606 -21.108 -13.906 1.00 48.84 86 GLU A O 1
ATOM 690 N N . ILE A 1 87 ? 6.185 -19.004 -14.592 1.00 55.53 87 ILE A N 1
ATOM 691 C CA . ILE A 1 87 ? 5.619 -19.369 -15.884 1.00 55.53 87 ILE A CA 1
ATOM 692 C C . ILE A 1 87 ? 6.793 -19.998 -16.620 1.00 55.53 87 ILE A C 1
ATOM 694 O O . ILE A 1 87 ? 7.609 -19.307 -17.229 1.00 55.53 87 ILE A O 1
ATOM 698 N N . THR A 1 88 ? 6.905 -21.318 -16.502 1.00 51.66 88 THR A N 1
ATOM 699 C CA . THR A 1 88 ? 7.766 -22.145 -17.317 1.00 51.66 88 THR A CA 1
ATOM 700 C C . THR A 1 88 ? 7.102 -22.074 -18.678 1.00 51.66 88 THR A C 1
ATOM 702 O O . THR A 1 88 ? 6.341 -22.950 -19.080 1.00 51.66 88 THR A O 1
ATOM 705 N N . GLY A 1 89 ? 7.315 -20.951 -19.362 1.00 55.19 89 GLY A N 1
ATOM 706 C CA . GLY A 1 89 ? 7.098 -20.825 -20.781 1.00 55.19 89 GLY A CA 1
ATOM 707 C C . GLY A 1 89 ? 8.129 -21.736 -21.404 1.00 55.19 89 GLY A C 1
ATOM 708 O O . GLY A 1 89 ? 9.197 -21.278 -21.802 1.00 55.19 89 GLY A O 1
ATOM 709 N N . GLN A 1 90 ? 7.845 -23.040 -21.404 1.00 53.66 90 GLN A N 1
ATOM 710 C CA . GLN A 1 90 ? 8.558 -23.987 -22.233 1.00 53.66 90 GLN A CA 1
ATOM 711 C C . GLN A 1 90 ? 8.349 -23.486 -23.655 1.00 53.66 90 GLN A C 1
ATOM 713 O O . GLN A 1 90 ? 7.296 -23.685 -24.258 1.00 53.66 90 GLN A O 1
ATOM 718 N N . ALA A 1 91 ? 9.328 -22.742 -24.162 1.00 57.81 91 ALA A N 1
ATOM 719 C CA . ALA A 1 91 ? 9.406 -22.417 -25.566 1.00 57.81 91 ALA A CA 1
ATOM 720 C C . ALA A 1 91 ? 9.700 -23.741 -26.274 1.00 57.81 91 ALA A C 1
ATOM 722 O O . ALA A 1 91 ? 10.854 -24.129 -26.443 1.00 57.81 91 ALA A O 1
ATOM 723 N N . LEU A 1 92 ? 8.640 -24.478 -26.603 1.00 60.12 92 LEU A N 1
ATOM 724 C CA . LEU A 1 92 ? 8.709 -25.649 -27.461 1.00 60.12 92 LEU A CA 1
ATOM 725 C C . LEU A 1 92 ? 9.146 -25.154 -28.840 1.00 60.12 92 LEU A C 1
ATOM 727 O O . LEU A 1 92 ? 8.350 -24.653 -29.634 1.00 60.12 92 LEU A O 1
ATOM 731 N N . ARG A 1 93 ? 10.455 -25.203 -29.076 1.00 59.59 93 ARG A N 1
ATOM 732 C CA . ARG A 1 93 ? 11.068 -24.785 -30.329 1.00 59.59 93 ARG A CA 1
ATOM 733 C C . ARG A 1 93 ? 11.049 -25.975 -31.279 1.00 59.59 93 ARG A C 1
ATOM 735 O O . ARG A 1 93 ? 11.891 -26.862 -31.191 1.00 59.59 93 ARG A O 1
ATOM 742 N N . PHE A 1 94 ? 10.057 -25.995 -32.161 1.00 62.69 94 PHE A N 1
ATOM 743 C CA . PHE A 1 94 ? 9.969 -26.973 -33.238 1.00 62.69 94 PHE A CA 1
ATOM 744 C C . PHE A 1 94 ? 10.745 -26.448 -34.451 1.00 62.69 94 PHE A C 1
ATOM 746 O O . PHE A 1 94 ? 10.294 -25.535 -35.137 1.00 62.69 94 PHE A O 1
ATOM 753 N N . GLU A 1 95 ? 11.927 -27.009 -34.706 1.00 63.78 95 GLU A N 1
ATOM 754 C CA . GLU A 1 95 ? 12.681 -26.784 -35.943 1.00 63.78 95 GLU A CA 1
ATOM 755 C C . GLU A 1 95 ? 12.524 -28.017 -36.832 1.00 63.78 95 GLU A C 1
ATOM 757 O O . GLU A 1 95 ? 13.199 -29.025 -36.636 1.00 63.78 95 GLU A O 1
ATOM 762 N N . GLN A 1 96 ? 11.595 -27.958 -37.789 1.00 66.75 96 GLN A N 1
ATOM 763 C CA . GLN A 1 96 ? 11.429 -29.012 -38.786 1.00 66.75 96 GLN A CA 1
ATOM 764 C C . GLN A 1 96 ? 12.026 -28.536 -40.116 1.00 66.75 96 GLN A C 1
ATOM 766 O O . GLN A 1 96 ? 11.592 -27.503 -40.635 1.00 66.75 96 GLN A O 1
ATOM 771 N N . PRO A 1 97 ? 13.028 -29.240 -40.677 1.00 64.62 97 PRO A N 1
ATOM 772 C CA . PRO A 1 97 ? 13.594 -28.870 -41.965 1.00 64.62 97 PRO A CA 1
ATOM 773 C C . PRO A 1 97 ? 12.510 -28.976 -43.042 1.00 64.62 97 PRO A C 1
ATOM 775 O O . PRO A 1 97 ? 11.841 -30.005 -43.173 1.00 64.62 97 PRO A O 1
ATOM 778 N N . LEU A 1 98 ? 12.330 -27.895 -43.804 1.00 67.56 98 LEU A N 1
ATOM 779 C CA . LEU A 1 98 ? 11.399 -27.842 -44.928 1.00 67.56 98 LEU A CA 1
ATOM 780 C C . LEU A 1 98 ? 11.800 -28.916 -45.944 1.00 67.56 98 LEU A C 1
ATOM 782 O O . LEU A 1 98 ? 12.820 -28.799 -46.623 1.00 67.56 98 LEU A O 1
ATOM 786 N N . SER A 1 99 ? 11.010 -29.986 -46.018 1.00 67.75 99 SER A N 1
ATOM 787 C CA . SER A 1 99 ? 11.170 -31.000 -47.058 1.00 67.75 99 SER A CA 1
ATOM 788 C C . SER A 1 99 ? 10.785 -30.372 -48.406 1.00 67.75 99 SER A C 1
ATOM 790 O O . SER A 1 99 ? 9.796 -29.641 -48.452 1.00 67.75 99 SER A O 1
ATOM 792 N N . PRO A 1 100 ? 11.511 -30.636 -49.508 1.00 66.75 100 PRO A N 1
ATOM 793 C CA . PRO A 1 100 ? 11.282 -29.982 -50.807 1.00 66.75 100 PRO A CA 1
ATOM 794 C C . PRO A 1 100 ? 9.891 -30.247 -51.418 1.00 66.75 100 PRO A C 1
ATOM 796 O O . PRO A 1 100 ? 9.489 -29.585 -52.370 1.00 66.75 100 PRO A O 1
ATOM 799 N N . GLU A 1 101 ? 9.140 -31.193 -50.854 1.00 69.31 101 GLU A N 1
ATOM 800 C CA . GLU A 1 101 ? 7.782 -31.575 -51.252 1.00 69.31 101 GLU A CA 1
ATOM 801 C C . GLU A 1 101 ? 6.684 -30.859 -50.435 1.00 69.31 101 GLU A C 1
ATOM 803 O O . GLU A 1 101 ? 5.503 -30.929 -50.783 1.00 69.31 101 GLU A O 1
ATOM 808 N N . LEU A 1 102 ? 7.051 -30.150 -49.359 1.00 66.25 102 LEU A N 1
ATOM 809 C CA . LEU A 1 102 ? 6.117 -29.504 -48.437 1.00 66.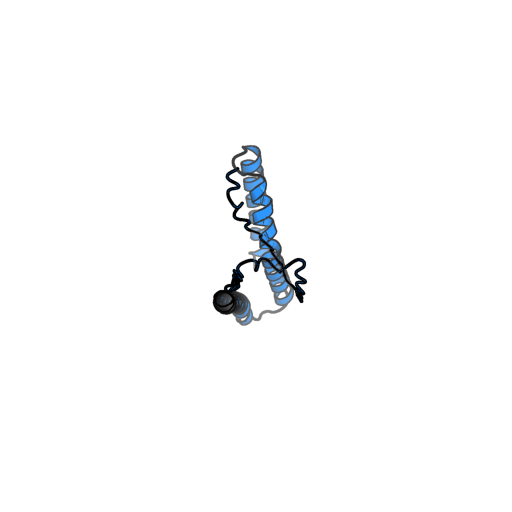25 102 LEU A CA 1
ATOM 810 C C . LEU A 1 102 ? 5.598 -28.182 -49.036 1.00 66.25 102 LEU A C 1
ATOM 812 O O . LEU A 1 102 ? 6.297 -27.171 -49.043 1.00 66.25 102 LEU A O 1
ATOM 816 N N . LYS A 1 103 ? 4.366 -28.182 -49.557 1.00 69.50 103 LYS A N 1
ATOM 817 C CA . LYS A 1 103 ? 3.735 -26.993 -50.173 1.00 69.50 103 LYS A CA 1
ATOM 818 C C . LYS A 1 103 ? 2.810 -26.216 -49.233 1.00 69.50 103 LYS A C 1
ATOM 820 O O . LYS A 1 103 ? 2.561 -25.040 -49.474 1.00 69.50 103 LYS A O 1
ATOM 825 N N . GLN A 1 104 ? 2.304 -26.863 -48.185 1.00 67.25 104 GLN A N 1
ATOM 826 C CA . GLN A 1 104 ? 1.394 -26.273 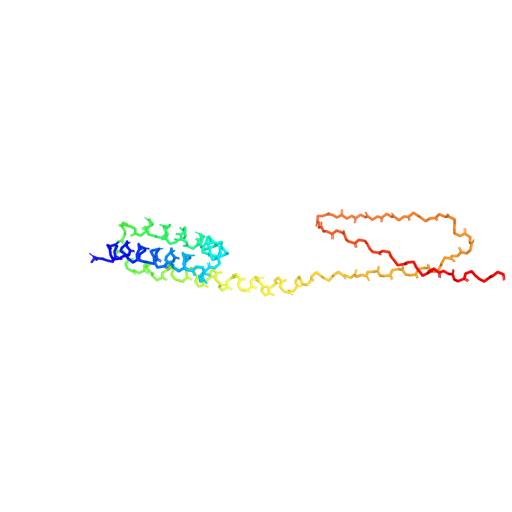-47.206 1.00 67.25 104 GLN A CA 1
ATOM 827 C C . GLN A 1 104 ? 1.640 -26.902 -45.831 1.00 67.25 104 GLN A C 1
ATOM 829 O O . GLN A 1 104 ? 1.950 -28.089 -45.742 1.00 67.25 104 GLN A O 1
ATOM 834 N N . ALA A 1 105 ? 1.516 -26.096 -44.777 1.00 73.12 105 ALA A N 1
ATOM 835 C CA . ALA A 1 105 ? 1.569 -26.540 -43.392 1.00 73.12 105 ALA A CA 1
ATOM 836 C C . ALA A 1 105 ? 0.386 -25.930 -42.636 1.00 73.12 105 ALA A C 1
ATOM 838 O O . ALA A 1 105 ? 0.222 -24.710 -42.640 1.00 73.12 105 ALA A O 1
ATOM 839 N N . ASP A 1 106 ? -0.412 -26.777 -41.995 1.00 76.19 106 ASP A N 1
ATOM 840 C CA . ASP A 1 106 ? -1.510 -26.365 -41.126 1.00 76.19 106 ASP A CA 1
ATOM 841 C C . ASP A 1 106 ? -1.076 -26.541 -39.667 1.00 76.19 106 ASP A C 1
ATOM 843 O O . ASP A 1 106 ? -0.573 -27.596 -39.277 1.00 76.19 106 ASP A O 1
ATOM 847 N N . ILE A 1 107 ? -1.223 -25.483 -38.866 1.00 77.19 107 ILE A N 1
ATOM 848 C CA . ILE A 1 107 ? -0.844 -25.470 -37.449 1.00 77.19 107 ILE A CA 1
ATOM 849 C C . ILE A 1 107 ? -2.077 -25.086 -36.636 1.00 77.19 107 ILE A C 1
ATOM 851 O O . ILE A 1 107 ? -2.582 -23.971 -36.756 1.00 77.19 107 ILE A O 1
ATOM 855 N N . GLU A 1 108 ? -2.537 -25.997 -35.783 1.00 76.75 108 GLU A N 1
ATOM 856 C CA . GLU A 1 108 ? -3.653 -25.757 -34.871 1.00 76.75 108 GLU A CA 1
ATOM 857 C C . GLU A 1 108 ? -3.124 -25.482 -33.459 1.00 76.75 108 GLU A C 1
ATOM 859 O O . GLU A 1 108 ? -2.465 -26.322 -32.846 1.00 76.75 108 GLU A O 1
ATOM 864 N N . ILE A 1 109 ? -3.398 -24.284 -32.937 1.00 74.75 109 ILE A N 1
ATOM 865 C CA . ILE A 1 109 ? -2.987 -23.875 -31.589 1.00 74.75 109 ILE A CA 1
ATOM 866 C C . ILE A 1 109 ? -4.242 -23.678 -30.745 1.00 74.75 109 ILE A C 1
ATOM 868 O O . ILE A 1 109 ? -4.942 -22.677 -30.876 1.00 74.75 109 ILE A O 1
ATOM 872 N N . SER A 1 110 ? -4.506 -24.624 -29.846 1.00 74.56 110 SER A N 1
ATOM 873 C CA . SER A 1 110 ? -5.561 -24.498 -28.839 1.00 74.56 110 SER A CA 1
ATOM 874 C C . SER A 1 110 ? -5.005 -23.829 -27.583 1.00 74.56 110 SER A C 1
ATOM 876 O O . SER A 1 110 ? -4.157 -24.389 -26.891 1.00 74.56 110 SER A O 1
ATOM 878 N N . PHE A 1 111 ? -5.475 -22.620 -27.282 1.00 73.94 111 PHE A N 1
ATOM 879 C CA . PHE A 1 111 ? -5.045 -21.825 -26.130 1.00 73.94 111 PHE A CA 1
ATOM 880 C C . PHE A 1 111 ? -6.264 -21.375 -25.296 1.00 73.94 111 PHE A C 1
ATOM 882 O O . PHE A 1 111 ? -7.306 -21.037 -25.850 1.00 73.94 111 PHE A O 1
ATOM 889 N N . GLY A 1 112 ? -6.135 -21.418 -23.963 1.00 78.75 112 GLY A N 1
ATOM 890 C CA . GLY A 1 112 ? -7.192 -21.097 -22.988 1.00 78.75 112 GLY A CA 1
ATOM 891 C C . GLY A 1 112 ? -7.145 -19.654 -22.458 1.00 78.75 112 GLY A C 1
ATOM 892 O O . GLY A 1 112 ? -7.073 -18.706 -23.227 1.00 78.75 112 GLY A O 1
ATOM 893 N N . ALA A 1 113 ? -7.198 -19.456 -21.132 1.00 65.12 113 ALA A N 1
ATOM 894 C CA . ALA A 1 113 ? -7.099 -18.130 -20.506 1.00 65.12 113 ALA A CA 1
ATOM 895 C C . ALA A 1 113 ? -5.634 -17.790 -20.161 1.00 65.12 113 ALA A C 1
ATOM 897 O O . ALA A 1 113 ? -5.044 -18.395 -19.270 1.00 65.12 113 ALA A O 1
ATOM 898 N N . GLY A 1 114 ? -5.035 -16.830 -20.869 1.00 72.81 114 GLY A N 1
ATOM 899 C CA . GLY A 1 114 ? -3.636 -16.422 -20.685 1.00 72.81 114 GLY A CA 1
ATOM 900 C C . GLY A 1 114 ? -3.158 -15.410 -21.734 1.00 72.81 114 GLY A C 1
ATOM 901 O O . GLY A 1 114 ? -3.962 -14.698 -22.329 1.00 72.81 114 GLY A O 1
ATOM 902 N N . ILE A 1 115 ? -1.849 -15.324 -21.973 1.00 67.88 115 ILE A N 1
ATOM 903 C CA . ILE A 1 115 ? -1.278 -14.468 -23.025 1.00 67.88 115 ILE A CA 1
ATOM 904 C C . ILE A 1 115 ? -0.406 -15.341 -23.923 1.00 67.88 115 ILE A C 1
ATOM 906 O O . ILE A 1 115 ? 0.633 -15.833 -23.485 1.00 67.88 115 ILE A O 1
ATOM 910 N N . LEU A 1 116 ? -0.809 -15.509 -25.183 1.00 73.19 116 LEU A N 1
ATOM 911 C CA . LEU A 1 116 ? -0.009 -16.188 -26.199 1.00 73.19 116 LEU A CA 1
ATOM 912 C C . LEU A 1 116 ? 0.914 -15.176 -26.892 1.00 73.19 116 LEU A C 1
ATOM 914 O O . LEU A 1 116 ? 0.448 -14.174 -27.434 1.00 73.19 116 LEU A O 1
ATOM 918 N N . ARG A 1 117 ? 2.226 -15.439 -26.892 1.00 66.12 117 ARG A N 1
ATOM 919 C CA . ARG A 1 117 ? 3.218 -14.668 -27.657 1.00 66.12 117 ARG A CA 1
ATOM 920 C C . ARG A 1 117 ? 3.855 -15.573 -28.701 1.00 66.12 117 ARG A C 1
ATOM 922 O O . ARG A 1 117 ? 4.601 -16.479 -28.348 1.00 66.12 117 ARG A O 1
ATOM 929 N N . LEU A 1 118 ? 3.554 -15.319 -29.972 1.00 69.56 118 LEU A N 1
ATOM 930 C CA . LEU A 1 118 ? 4.128 -16.048 -31.098 1.00 69.56 118 LEU A CA 1
ATOM 931 C C . LEU A 1 118 ? 5.283 -15.233 -31.694 1.00 69.56 118 LEU A C 1
ATOM 933 O O . LEU A 1 118 ? 5.098 -14.073 -32.058 1.00 69.56 118 LEU A O 1
ATOM 937 N N . GLY A 1 119 ? 6.471 -15.829 -31.777 1.00 68.69 119 GLY A N 1
ATOM 938 C CA . GLY A 1 119 ? 7.641 -15.249 -32.438 1.00 68.69 119 GLY A CA 1
ATOM 939 C C . GLY A 1 119 ? 8.105 -16.169 -33.562 1.00 68.69 119 GLY A C 1
ATOM 940 O O . GLY A 1 119 ? 8.301 -17.357 -33.328 1.00 68.69 119 GLY A O 1
ATOM 941 N N . GLY A 1 120 ? 8.262 -15.639 -34.775 1.00 68.69 120 GLY A N 1
ATOM 942 C CA . GLY A 1 120 ? 8.808 -16.376 -35.914 1.00 68.69 120 GLY A CA 1
ATOM 943 C C . GLY A 1 120 ? 10.226 -15.913 -36.236 1.00 68.69 120 GLY A C 1
ATOM 944 O O . GLY A 1 120 ? 10.471 -14.714 -36.348 1.00 68.69 120 GLY A O 1
ATOM 945 N N . THR A 1 121 ? 11.153 -16.851 -36.419 1.00 61.69 121 THR A N 1
ATOM 946 C CA . THR A 1 121 ? 12.492 -16.576 -36.956 1.00 61.69 121 THR A CA 1
ATOM 947 C C . THR A 1 121 ? 12.620 -17.268 -38.308 1.00 61.69 121 THR A C 1
ATOM 949 O O . THR A 1 121 ? 12.566 -18.492 -38.371 1.00 61.69 121 THR A O 1
ATOM 952 N N . SER A 1 122 ? 12.773 -16.505 -39.391 1.00 62.56 122 SER A N 1
ATOM 953 C CA . SER A 1 122 ? 13.071 -17.056 -40.717 1.00 62.56 122 SER A CA 1
ATOM 954 C C . SER A 1 122 ? 14.538 -16.797 -41.037 1.00 62.56 122 SER A C 1
ATOM 956 O O . SER A 1 122 ? 14.949 -15.646 -41.200 1.00 62.56 122 SER A O 1
ATOM 958 N N . THR A 1 123 ? 15.342 -17.859 -41.100 1.00 55.97 123 THR A N 1
ATOM 959 C CA . THR A 1 123 ? 16.705 -17.768 -41.628 1.00 55.97 123 THR A CA 1
ATOM 960 C C . THR A 1 123 ? 16.593 -17.731 -43.146 1.00 55.97 123 THR A C 1
ATOM 962 O O . THR A 1 123 ? 16.361 -18.748 -43.796 1.00 55.97 123 THR A O 1
ATOM 965 N N . LYS A 1 124 ? 16.686 -16.524 -43.707 1.00 48.69 124 LYS A N 1
ATOM 966 C CA . LYS A 1 124 ? 16.646 -16.257 -45.146 1.00 48.69 124 LYS A CA 1
ATOM 967 C C . LYS A 1 124 ? 17.757 -17.056 -45.840 1.00 48.69 124 LYS A C 1
ATOM 969 O O . LYS A 1 124 ? 18.928 -16.716 -45.706 1.00 48.69 124 LYS A O 1
ATOM 974 N N . GLY A 1 125 ? 17.377 -18.117 -46.552 1.00 49.38 125 GLY A N 1
ATOM 975 C CA . GLY A 1 125 ? 18.280 -18.911 -47.379 1.00 49.38 125 GLY A CA 1
ATOM 976 C C . GLY A 1 125 ? 18.948 -18.037 -48.440 1.00 49.38 125 GLY A C 1
ATOM 977 O O . GLY A 1 125 ? 18.284 -17.294 -49.165 1.00 49.38 125 GLY A O 1
ATOM 978 N N . GLU A 1 126 ? 20.272 -18.097 -48.473 1.00 49.66 126 GLU A N 1
ATOM 979 C CA . GLU A 1 126 ? 21.145 -17.372 -49.386 1.00 49.66 126 GLU A CA 1
ATOM 980 C C . GLU A 1 126 ? 20.945 -17.917 -50.812 1.00 49.66 126 GLU A C 1
ATOM 982 O O . GLU A 1 126 ? 21.443 -18.983 -51.166 1.00 49.66 126 GLU A O 1
ATOM 987 N N . PHE A 1 127 ? 20.168 -17.207 -51.634 1.00 43.97 127 PHE A N 1
ATOM 988 C CA . PHE A 1 127 ? 20.111 -17.454 -53.075 1.00 43.97 127 PHE A CA 1
ATOM 989 C C . PHE A 1 127 ? 21.417 -16.953 -53.695 1.00 43.97 127 PHE A C 1
ATOM 991 O O . PHE A 1 127 ? 21.638 -15.744 -53.797 1.00 43.97 127 PHE A O 1
ATOM 998 N N . ARG A 1 128 ? 22.283 -17.881 -54.107 1.00 46.34 128 ARG A N 1
ATOM 999 C CA . ARG A 1 128 ? 23.344 -17.599 -55.077 1.00 46.34 128 ARG A CA 1
ATOM 1000 C C . ARG A 1 128 ? 22.835 -17.940 -56.488 1.00 46.34 128 ARG A C 1
ATOM 1002 O O . ARG A 1 128 ? 22.194 -18.982 -56.621 1.00 46.34 128 ARG A O 1
ATOM 1009 N N . PRO A 1 129 ? 23.054 -17.049 -57.474 1.00 53.31 129 PRO A N 1
ATOM 1010 C CA . PRO A 1 129 ? 22.559 -17.195 -58.844 1.00 53.31 129 PRO A CA 1
ATOM 1011 C C . PRO A 1 129 ? 23.230 -18.339 -59.608 1.00 53.31 129 PRO A C 1
ATOM 1013 O O . PRO A 1 129 ? 24.381 -18.691 -59.259 1.00 53.31 129 PRO A O 1
#

Foldseek 3Di:
DCVVVVVVVVVVVVVVVVVVCVVVVVDDPCVVVVVVVCVVVVVLVVVVCVVCVPDPPPPCVVVSVVVVVVVVVVVVVVVVVCVVPPVPPVPPDDDDPDDPPCPDDDDDDDDDPDDDDDDDDDPPDDDDD

pLDDT: mean 71.7, std 12.58, range [43.97, 90.81]

Sequence (129 aa):
MKIRTYLRGIIIILLGVILLANNFQILSWGVWYELLKFWPVILIAVGIDLIFRKSSLSFLQILSPLVIIAAIGGAIYLSQADRAYEITGQALRFEQPLSPELKQADIEISFGAGILRLGGTSTKGEFRP

InterPro domains:
  IPR043726 LiaI-LiaF-like transmembrane region [PF18917] (9-51)

Secondary structure (DSSP, 8-state):
--HHHHHHHHHHHHHHHHHHHHHTT-S-THHHHHHHHTHHHHHHHHHHHHHHTT---TTHHHHHHHHHHHHHHHHHHHHHHHTT---------------TT-----------SS---------------

Radius of gyration: 29.29 Å; chains: 1; bounding box: 42×55×86 Å